Protein AF-A0A0B7N368-F1 (afdb_monomer_lite)

Foldseek 3Di:
DQQDDPVNCVVVVHPDSVPQPQQQDFDPVLLVVLQVVQVVCQVVDDPVPAPDSSHRPRPPPPPDDDPSNVLCCLQPSCLPRRLVRGPHPLNNQLSVLVNLLSVLLQDPAHDPVSLVSNQVSLCSNVVSVVVCVVVVSDPPCVCDVVNVVSNCSSVVCVVPNRCNVPPPD

Sequence (169 aa):
MYHPTEEDLEERDLSNANDWPFPFYISSTYLQEIAELVEISRSTIPTSHFESVFTDPISGKAHGYRGVDNIEALLYLIPTLFVPRLQHERSKKPILALCKAASLMLKWQINANDLSLIERCLKKWFDFLKEEIENKHIIPSIMRPNMHLLYHVTYIIRSMGCLRSFSAR

Structure (mmCIF, N/CA/C/O backbone):
data_AF-A0A0B7N368-F1
#
_entry.id   AF-A0A0B7N368-F1
#
loop_
_atom_site.group_PDB
_atom_site.id
_atom_site.type_symbol
_atom_site.label_atom_id
_atom_site.label_alt_id
_atom_site.label_comp_id
_atom_site.label_asym_id
_atom_site.label_entity_id
_atom_site.label_seq_id
_atom_site.pdbx_PDB_ins_code
_atom_site.Cartn_x
_atom_site.Cartn_y
_atom_site.Cartn_z
_atom_site.occupancy
_atom_site.B_iso_or_equiv
_atom_site.auth_seq_id
_atom_site.auth_comp_id
_atom_site.auth_asym_id
_atom_site.auth_atom_id
_atom_site.pdbx_PDB_model_num
ATOM 1 N N . MET A 1 1 ? -15.884 4.316 2.662 1.00 57.19 1 MET A N 1
ATOM 2 C CA . MET A 1 1 ? -15.570 3.493 3.848 1.00 57.19 1 MET A CA 1
ATOM 3 C C . MET A 1 1 ? -16.575 2.346 3.857 1.00 57.19 1 MET A C 1
ATOM 5 O O . MET A 1 1 ? -17.669 2.570 3.353 1.00 57.19 1 MET A O 1
ATOM 9 N N . TYR A 1 2 ? -16.217 1.128 4.283 1.00 66.31 2 TYR A N 1
ATOM 10 C CA . TYR A 1 2 ? -17.250 0.107 4.522 1.00 66.31 2 TYR A CA 1
ATOM 11 C C . TYR A 1 2 ? -18.107 0.613 5.680 1.00 66.31 2 TYR A C 1
ATOM 13 O O . TYR A 1 2 ? -17.552 1.002 6.706 1.00 66.31 2 TYR A O 1
ATOM 21 N N . HIS A 1 3 ? -19.416 0.694 5.477 1.00 73.75 3 HIS A N 1
ATOM 22 C CA . HIS A 1 3 ? -20.361 1.056 6.523 1.00 73.75 3 HIS A CA 1
ATOM 23 C C . HIS A 1 3 ? -21.112 -0.227 6.867 1.00 73.75 3 HIS A C 1
ATOM 25 O O . HIS A 1 3 ? -21.914 -0.657 6.036 1.00 73.75 3 HIS A O 1
ATOM 31 N N . PRO A 1 4 ? -20.783 -0.883 7.995 1.00 77.12 4 PRO A N 1
ATOM 32 C CA . PRO A 1 4 ? -21.457 -2.115 8.377 1.00 77.12 4 PRO A CA 1
ATOM 33 C C . PRO A 1 4 ? -22.949 -1.870 8.552 1.00 77.12 4 PRO A C 1
ATOM 35 O O . PRO A 1 4 ? -23.358 -0.832 9.077 1.00 77.12 4 PRO A O 1
ATOM 38 N N . THR A 1 5 ? -23.745 -2.811 8.055 1.00 82.69 5 THR A N 1
ATOM 39 C CA . THR A 1 5 ? -25.194 -2.825 8.271 1.00 82.69 5 THR A CA 1
ATOM 40 C C . THR A 1 5 ? -25.510 -3.255 9.707 1.00 82.69 5 THR A C 1
ATOM 42 O O . THR A 1 5 ? -24.645 -3.799 10.390 1.00 82.69 5 THR A O 1
ATOM 45 N N . GLU A 1 6 ? -26.736 -3.024 10.183 1.00 81.69 6 GLU A N 1
ATOM 46 C CA . GLU A 1 6 ? -27.167 -3.528 11.501 1.00 81.69 6 GLU A CA 1
ATOM 47 C C . GLU A 1 6 ? -27.036 -5.058 11.578 1.00 81.69 6 GLU A C 1
ATOM 49 O O . GLU A 1 6 ? -26.507 -5.576 12.555 1.00 81.69 6 GLU A O 1
ATOM 54 N N . GLU A 1 7 ? -27.377 -5.761 10.495 1.00 83.62 7 GLU A N 1
ATOM 55 C CA . GLU A 1 7 ? -27.199 -7.213 10.359 1.00 83.62 7 GLU A CA 1
ATOM 56 C C . GLU A 1 7 ? -25.721 -7.630 10.473 1.00 83.62 7 GLU A C 1
ATOM 58 O O . GLU A 1 7 ? -25.394 -8.576 11.184 1.00 83.62 7 GLU A O 1
ATOM 63 N N . ASP A 1 8 ? -24.797 -6.889 9.850 1.00 83.62 8 ASP A N 1
ATOM 64 C CA . ASP A 1 8 ? -23.357 -7.165 9.964 1.00 83.62 8 ASP A CA 1
ATOM 65 C C . ASP A 1 8 ? -22.811 -6.942 11.388 1.00 83.62 8 ASP A C 1
ATOM 67 O O . ASP A 1 8 ? -21.846 -7.599 11.794 1.00 83.62 8 ASP A O 1
ATOM 71 N N . LEU A 1 9 ? -23.376 -5.979 12.126 1.00 84.00 9 LEU A N 1
ATOM 72 C CA . LEU A 1 9 ? -23.017 -5.709 13.520 1.00 84.00 9 LEU A CA 1
ATOM 73 C C . LEU A 1 9 ? -23.545 -6.816 14.440 1.00 84.00 9 LEU A C 1
ATOM 75 O O . LEU A 1 9 ? -22.791 -7.310 15.280 1.00 84.00 9 LEU A O 1
ATOM 79 N N . GLU A 1 10 ? -24.787 -7.257 14.229 1.00 84.88 10 GLU A N 1
ATOM 80 C CA . GLU A 1 10 ? -25.407 -8.375 14.949 1.00 84.88 10 GLU A CA 1
ATOM 81 C C . GLU A 1 10 ? -24.674 -9.702 14.700 1.00 84.88 10 GLU A C 1
ATOM 83 O O . GLU A 1 10 ? -24.355 -10.409 15.656 1.00 84.88 10 GLU A O 1
ATOM 88 N N . GLU A 1 11 ? -24.313 -10.013 13.447 1.00 86.81 11 GLU A N 1
ATOM 89 C CA . GLU A 1 11 ? -23.527 -11.208 13.082 1.00 86.81 11 GLU A CA 1
ATOM 90 C C . GLU A 1 11 ? -22.193 -11.304 13.844 1.00 86.81 11 GLU A C 1
ATOM 92 O O . GLU A 1 11 ? -21.640 -12.395 14.010 1.00 86.81 11 GLU A O 1
ATOM 97 N N . ARG A 1 12 ? -21.646 -10.164 14.281 1.00 82.38 12 ARG A N 1
ATOM 98 C CA . ARG A 1 12 ? -20.325 -10.053 14.914 1.00 82.38 12 ARG A CA 1
ATOM 99 C C . ARG A 1 12 ? -20.362 -9.667 16.387 1.00 82.38 12 ARG A C 1
ATOM 101 O O . ARG A 1 12 ? -19.290 -9.459 16.954 1.00 82.38 12 ARG A O 1
ATOM 108 N N . ASP A 1 13 ? -21.547 -9.586 16.988 1.00 87.25 13 ASP A N 1
ATOM 109 C CA . ASP A 1 13 ? -21.743 -9.146 18.376 1.00 87.25 13 ASP A CA 1
ATOM 110 C C . ASP A 1 13 ? -21.088 -7.773 18.655 1.00 87.25 13 ASP A C 1
ATOM 112 O O . ASP A 1 13 ? -20.455 -7.534 19.685 1.00 87.25 13 ASP A O 1
ATOM 116 N N . LEU A 1 14 ? -21.187 -6.859 17.680 1.00 86.75 14 LEU A N 1
ATOM 117 C CA . LEU A 1 14 ? -20.666 -5.497 17.775 1.00 86.75 14 LEU A CA 1
ATOM 118 C C . LEU A 1 14 ? -21.800 -4.520 18.078 1.00 86.75 14 LEU A C 1
ATOM 120 O O . LEU A 1 14 ? -22.810 -4.477 17.387 1.00 86.75 14 LEU A O 1
ATOM 124 N N . SER A 1 15 ? -21.597 -3.667 19.081 1.00 83.12 15 SER A N 1
ATOM 125 C CA . SER A 1 15 ? -22.571 -2.629 19.451 1.00 83.12 15 SER A CA 1
ATOM 126 C C . SER A 1 15 ? -22.355 -1.299 18.719 1.00 83.12 15 SER A C 1
ATOM 128 O O . SER A 1 15 ? -23.243 -0.447 18.710 1.00 83.12 15 SER A O 1
ATOM 130 N N . ASN A 1 16 ? -21.182 -1.096 18.105 1.00 82.06 16 ASN A N 1
ATOM 131 C CA . ASN A 1 16 ? -20.816 0.153 17.446 1.00 82.06 16 ASN A CA 1
ATOM 132 C C . ASN A 1 16 ? -20.048 -0.101 16.140 1.00 82.06 16 ASN A C 1
ATOM 134 O O . ASN A 1 16 ? -19.083 -0.860 16.103 1.00 82.06 16 ASN A O 1
ATOM 138 N N . ALA A 1 17 ? -20.418 0.610 15.073 1.00 79.50 17 ALA A N 1
ATOM 139 C CA . ALA A 1 17 ? -19.707 0.581 13.795 1.00 79.50 17 ALA A CA 1
ATOM 140 C C . ALA A 1 17 ? -18.237 1.038 13.892 1.00 79.50 17 ALA A C 1
ATOM 142 O O . ALA A 1 17 ? -17.428 0.681 13.039 1.00 79.50 17 ALA A O 1
ATOM 143 N N . ASN A 1 18 ? -17.871 1.800 14.926 1.00 79.75 18 ASN A N 1
ATOM 144 C CA . ASN A 1 18 ? -16.482 2.174 15.201 1.00 79.75 18 ASN A CA 1
ATOM 145 C C . ASN A 1 18 ? -15.606 0.977 15.594 1.00 79.75 18 ASN A C 1
ATOM 147 O O . ASN A 1 18 ? -14.395 1.032 15.393 1.00 79.75 18 ASN A O 1
ATOM 151 N N . ASP A 1 19 ? -16.209 -0.098 16.107 1.00 82.88 19 ASP A N 1
ATOM 152 C CA . ASP A 1 19 ? -15.508 -1.335 16.461 1.00 82.88 19 ASP A CA 1
ATOM 153 C C . ASP A 1 19 ? -15.351 -2.270 15.253 1.00 82.88 19 ASP A C 1
ATOM 155 O O . ASP A 1 19 ? -14.798 -3.369 15.362 1.00 82.88 19 ASP A O 1
ATOM 159 N N . TRP A 1 20 ? -15.820 -1.841 14.075 1.00 87.94 20 TRP A N 1
ATOM 160 C CA . TRP A 1 20 ? -15.650 -2.600 12.850 1.00 87.94 20 TRP A CA 1
ATOM 161 C C . TRP A 1 20 ? -14.158 -2.839 12.578 1.00 87.94 20 TRP A C 1
ATOM 163 O O . TRP A 1 20 ? -13.376 -1.883 12.582 1.00 87.94 20 TRP A O 1
ATOM 173 N N . PRO A 1 21 ? -13.732 -4.081 12.281 1.00 88.12 21 PRO A N 1
ATOM 174 C CA . PRO A 1 21 ? -12.319 -4.446 12.154 1.00 88.12 21 PRO A CA 1
ATOM 175 C C . PRO A 1 21 ? -11.723 -4.019 10.803 1.00 88.12 21 PRO A C 1
ATOM 177 O O . PRO A 1 21 ? -11.171 -4.827 10.048 1.00 88.12 21 PRO A O 1
ATOM 180 N N . PHE A 1 22 ? -11.843 -2.729 10.485 1.00 90.75 22 PHE A N 1
ATOM 181 C CA . PHE A 1 22 ? -11.334 -2.132 9.265 1.00 90.75 22 PHE A CA 1
ATOM 182 C C . PHE A 1 22 ? -9.800 -2.248 9.224 1.00 90.75 22 PHE A C 1
ATOM 184 O O . PHE A 1 22 ? -9.107 -1.635 10.040 1.00 90.75 22 PHE A O 1
ATOM 191 N N . PRO A 1 23 ? -9.222 -2.981 8.255 1.00 92.19 23 PRO A N 1
ATOM 192 C CA . PRO A 1 23 ? -7.809 -3.356 8.283 1.00 92.19 23 PRO A CA 1
ATOM 193 C C . PRO A 1 23 ? -6.842 -2.170 8.246 1.00 92.19 23 PRO A C 1
ATOM 195 O O . PRO A 1 23 ? -5.700 -2.303 8.688 1.00 92.19 23 PRO A O 1
ATOM 198 N N . PHE A 1 24 ? -7.273 -1.026 7.714 1.00 92.69 24 PHE A N 1
ATOM 199 C CA . PHE A 1 24 ? -6.442 0.168 7.558 1.00 92.69 24 PHE A CA 1
ATOM 200 C C . PHE A 1 24 ? -6.704 1.227 8.631 1.00 92.69 24 PHE A C 1
ATOM 202 O O . PHE A 1 24 ? -6.347 2.388 8.441 1.00 92.69 24 PHE A O 1
ATOM 209 N N . TYR A 1 25 ? -7.354 0.853 9.736 1.00 92.00 25 TYR A N 1
ATOM 210 C CA . TYR A 1 25 ? -7.655 1.786 10.809 1.00 92.00 25 TYR A CA 1
ATOM 211 C C . TYR A 1 25 ? -6.379 2.328 11.475 1.00 92.00 25 TYR A C 1
ATOM 213 O O . TYR A 1 25 ? -5.458 1.584 11.833 1.00 92.00 25 TYR A O 1
ATOM 221 N N . ILE A 1 26 ? -6.367 3.651 11.643 1.00 91.94 26 ILE A N 1
ATOM 222 C CA . ILE A 1 26 ? -5.387 4.439 12.388 1.00 91.94 26 ILE A CA 1
ATOM 223 C C . ILE A 1 26 ? -6.201 5.413 13.241 1.00 91.94 26 ILE A C 1
ATOM 225 O O . ILE A 1 26 ? -7.129 6.046 12.733 1.00 91.94 26 ILE A O 1
ATOM 229 N N . SER A 1 27 ? -5.869 5.532 14.527 1.00 92.00 27 SER A N 1
ATOM 230 C CA . SER A 1 27 ? -6.578 6.445 15.428 1.00 92.00 27 SER A CA 1
ATOM 231 C C . SER A 1 27 ? -6.398 7.907 15.006 1.00 92.00 27 SER A C 1
ATOM 233 O O . SER A 1 27 ? -5.382 8.287 14.420 1.00 92.00 27 SER A O 1
ATOM 235 N N . SER A 1 28 ? -7.365 8.758 15.349 1.00 89.94 28 SER A N 1
ATOM 236 C CA . SER A 1 28 ? -7.305 10.196 15.052 1.00 89.94 28 SER A CA 1
ATOM 237 C C . SER A 1 28 ? -6.054 10.869 15.624 1.00 89.94 28 SER A C 1
ATOM 239 O O . SER A 1 28 ? -5.445 11.689 14.943 1.00 89.94 28 SER A O 1
ATOM 241 N N . THR A 1 29 ? -5.625 10.478 16.827 1.00 93.38 29 THR A N 1
ATOM 242 C CA . THR A 1 29 ? -4.384 10.958 17.454 1.00 93.38 29 THR A CA 1
ATOM 243 C C . THR A 1 29 ? -3.163 10.649 16.592 1.00 93.38 29 THR A C 1
ATOM 245 O O . THR A 1 29 ? -2.344 11.526 16.337 1.00 93.38 29 THR A O 1
ATOM 248 N N . TYR A 1 30 ? -3.060 9.420 16.083 1.00 94.38 30 TYR A N 1
ATOM 249 C CA . TYR A 1 30 ? -1.956 9.031 15.210 1.00 94.38 30 TYR A CA 1
ATOM 250 C C . TYR A 1 30 ? -2.024 9.703 13.838 1.00 94.38 30 TYR A C 1
ATOM 252 O O . TYR A 1 30 ? -0.984 10.018 13.267 1.00 94.38 30 TYR A O 1
ATOM 260 N N . LEU A 1 31 ? -3.219 9.970 13.310 1.00 91.44 31 LEU A N 1
ATOM 261 C CA . LEU A 1 31 ? -3.371 10.737 12.072 1.00 91.44 31 LEU A CA 1
ATOM 262 C C . LEU A 1 31 ? -2.915 12.197 12.237 1.00 91.44 31 LEU A C 1
ATOM 264 O O . LEU A 1 31 ? -2.258 12.725 11.343 1.00 91.44 31 LEU A O 1
ATOM 268 N N . GLN A 1 32 ? -3.209 12.831 13.376 1.00 91.06 32 GLN A N 1
ATOM 269 C CA . GLN A 1 32 ? -2.717 14.178 13.697 1.00 91.06 32 GLN A CA 1
ATOM 270 C C . GLN A 1 32 ? -1.191 14.204 13.814 1.00 91.06 32 GLN A C 1
ATOM 272 O O . GLN A 1 32 ? -0.543 15.055 13.213 1.00 91.06 32 GLN A O 1
ATOM 277 N N . GLU A 1 33 ? -0.609 13.217 14.494 1.00 93.06 33 GLU A N 1
ATOM 278 C CA . GLU A 1 33 ? 0.845 13.089 14.599 1.00 93.06 33 GLU A CA 1
ATOM 279 C C . GLU A 1 33 ? 1.505 12.927 13.216 1.00 93.06 33 GLU A C 1
ATOM 281 O O . GLU A 1 33 ? 2.520 13.559 12.928 1.00 93.06 33 GLU A O 1
ATOM 286 N N . ILE A 1 34 ? 0.923 12.117 12.321 1.00 91.62 34 ILE A N 1
ATOM 287 C CA . ILE A 1 34 ? 1.415 11.980 10.940 1.00 91.62 34 ILE A CA 1
ATOM 288 C C . ILE A 1 34 ? 1.402 13.336 10.225 1.00 91.62 34 ILE A C 1
ATOM 290 O O . ILE A 1 34 ? 2.394 13.686 9.587 1.00 91.62 34 ILE A O 1
ATOM 294 N N . ALA A 1 35 ? 0.303 14.088 10.324 1.00 89.38 35 ALA A N 1
ATOM 295 C CA . ALA A 1 35 ? 0.177 15.405 9.703 1.00 89.38 35 ALA A CA 1
ATOM 296 C C . ALA A 1 35 ? 1.266 16.376 10.188 1.00 89.38 35 ALA A C 1
ATOM 298 O O . ALA A 1 35 ? 1.926 17.028 9.377 1.00 89.38 35 ALA A O 1
ATOM 299 N N . GLU A 1 36 ? 1.505 16.420 11.499 1.00 90.31 36 GLU A N 1
ATOM 300 C CA . GLU A 1 36 ? 2.547 17.252 12.106 1.00 90.31 36 GLU A CA 1
ATOM 301 C C . GLU A 1 36 ? 3.950 16.850 11.640 1.00 90.31 36 GLU A C 1
ATOM 303 O O . GLU A 1 36 ? 4.740 17.706 11.238 1.00 90.31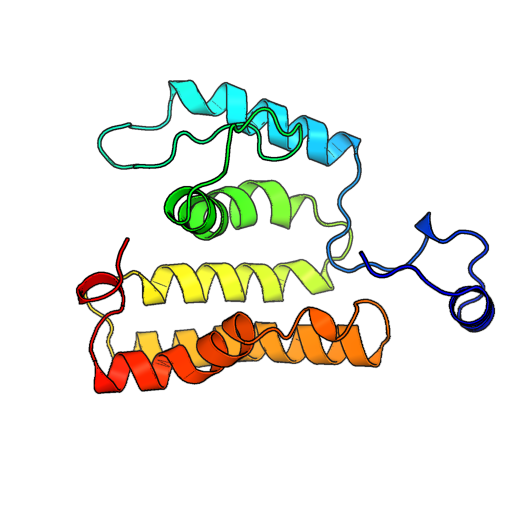 36 GLU A O 1
ATOM 308 N N . LEU A 1 37 ? 4.255 15.548 11.629 1.00 91.44 37 LEU A N 1
ATOM 309 C CA . LEU A 1 37 ? 5.554 15.039 11.185 1.00 91.44 37 LEU A CA 1
ATOM 310 C C . LEU A 1 37 ? 5.839 15.384 9.720 1.00 91.44 37 LEU A C 1
ATOM 312 O O . LEU A 1 37 ? 6.966 15.759 9.389 1.00 91.44 37 LEU A O 1
ATOM 316 N N . VAL A 1 38 ? 4.830 15.292 8.848 1.00 89.31 38 VAL A N 1
ATOM 317 C CA . VAL A 1 38 ? 4.964 15.677 7.437 1.00 89.31 38 VAL A CA 1
ATOM 318 C C . VAL A 1 38 ? 5.284 17.169 7.317 1.00 89.31 38 VAL A C 1
ATOM 320 O O . VAL A 1 38 ? 6.285 17.522 6.691 1.00 89.31 38 VAL A O 1
ATOM 323 N N . GLU A 1 39 ? 4.519 18.038 7.982 1.00 88.25 39 GLU A N 1
ATOM 324 C CA . GLU A 1 39 ? 4.732 19.491 7.927 1.00 88.25 39 GLU A CA 1
ATOM 325 C C . GLU A 1 39 ? 6.099 19.916 8.487 1.00 88.25 39 GLU A C 1
ATOM 327 O O . GLU A 1 39 ? 6.774 20.756 7.886 1.00 88.25 39 GLU A O 1
ATOM 332 N N . ILE A 1 40 ? 6.552 19.306 9.589 1.00 89.38 40 ILE A N 1
ATOM 333 C CA . ILE A 1 40 ? 7.885 19.557 10.162 1.00 89.38 40 ILE A CA 1
ATOM 334 C C . ILE A 1 40 ? 8.980 19.127 9.179 1.00 89.38 40 ILE A C 1
ATOM 336 O O . ILE A 1 40 ? 9.944 19.866 8.951 1.00 89.38 40 ILE A O 1
ATOM 340 N N . SER A 1 41 ? 8.826 17.950 8.561 1.00 87.56 41 SER A N 1
ATOM 341 C CA . SER A 1 41 ? 9.830 17.400 7.645 1.00 87.56 41 SER A CA 1
ATOM 342 C C . SER A 1 41 ? 9.994 18.226 6.367 1.00 87.56 41 SER A C 1
ATOM 344 O O . SER A 1 41 ? 11.091 18.255 5.807 1.00 87.56 41 SER A O 1
ATOM 346 N N . ARG A 1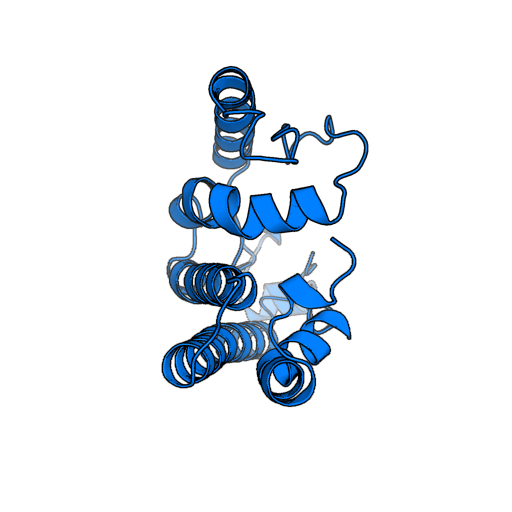 42 ? 8.955 18.957 5.937 1.00 83.44 42 ARG A N 1
ATOM 347 C CA . ARG A 1 42 ? 8.912 19.682 4.655 1.00 83.44 42 ARG A CA 1
ATOM 348 C C . ARG A 1 42 ? 10.116 20.594 4.416 1.00 83.44 42 ARG A C 1
ATOM 350 O O . ARG A 1 42 ? 10.618 20.657 3.301 1.00 83.44 42 ARG A O 1
ATOM 357 N N . SER A 1 43 ? 10.609 21.273 5.453 1.00 84.69 43 SER A N 1
ATOM 358 C CA . SER A 1 43 ? 11.766 22.181 5.338 1.00 84.69 43 SER A CA 1
ATOM 359 C C . SER A 1 43 ? 13.104 21.467 5.099 1.00 84.69 43 SER A C 1
ATOM 361 O O . SER A 1 43 ? 14.074 22.096 4.682 1.00 84.69 43 SER A O 1
ATOM 363 N N . THR A 1 44 ? 13.156 20.159 5.348 1.00 86.69 44 THR A N 1
ATOM 364 C CA . THR A 1 44 ? 14.368 19.331 5.253 1.00 86.69 44 THR A CA 1
ATOM 365 C C . THR A 1 44 ? 14.390 18.422 4.025 1.00 86.69 44 THR A C 1
ATOM 367 O O . THR A 1 44 ? 15.418 17.809 3.739 1.00 86.69 44 THR A O 1
ATOM 370 N N . ILE A 1 45 ? 13.281 18.335 3.282 1.00 84.62 45 ILE A N 1
ATOM 371 C CA . ILE A 1 45 ? 13.179 17.509 2.077 1.00 84.62 45 ILE A CA 1
ATOM 372 C C . ILE A 1 45 ? 13.931 18.196 0.922 1.00 84.62 45 ILE A C 1
ATOM 374 O O . ILE A 1 45 ? 13.610 19.335 0.575 1.00 84.62 45 ILE A O 1
ATOM 378 N N . PRO A 1 46 ? 14.919 17.530 0.291 1.00 83.25 46 PRO A N 1
ATOM 379 C CA . PRO A 1 46 ? 15.662 18.117 -0.820 1.00 83.25 46 PRO A CA 1
ATOM 380 C C . PRO A 1 46 ? 14.780 18.320 -2.059 1.00 83.25 46 PRO A C 1
ATOM 382 O O . PRO A 1 46 ? 14.399 17.362 -2.732 1.00 83.25 46 PRO A O 1
ATOM 385 N N . THR A 1 47 ? 14.526 19.575 -2.426 1.00 79.62 47 THR A N 1
ATOM 386 C CA . THR A 1 47 ? 13.719 19.940 -3.606 1.00 79.62 47 THR A CA 1
ATOM 387 C C . THR A 1 47 ? 14.374 19.577 -4.942 1.00 79.62 47 THR A C 1
ATOM 389 O O . THR A 1 47 ? 13.723 19.605 -5.978 1.00 79.62 47 THR A O 1
ATOM 392 N N . SER A 1 48 ? 15.660 19.211 -4.942 1.00 81.00 48 SER A N 1
ATOM 393 C CA . SER A 1 48 ? 16.378 18.740 -6.132 1.00 81.00 48 SER A CA 1
ATOM 394 C C . SER A 1 48 ? 16.061 17.292 -6.516 1.00 81.00 48 SER A C 1
ATOM 396 O O . SER A 1 48 ? 16.337 16.891 -7.645 1.00 81.00 48 SER A O 1
ATOM 398 N N . HIS A 1 49 ? 15.536 16.491 -5.584 1.00 76.62 49 HIS A N 1
ATOM 399 C CA . HIS A 1 49 ? 15.304 15.055 -5.776 1.00 76.62 49 HIS A CA 1
ATOM 400 C C . HIS A 1 49 ? 13.832 14.655 -5.749 1.00 76.62 49 HIS A C 1
ATOM 402 O O . HIS A 1 49 ? 13.497 13.575 -6.239 1.00 76.62 49 HIS A O 1
ATOM 408 N N . PHE A 1 50 ? 12.979 15.503 -5.185 1.00 80.88 50 PHE A N 1
ATOM 409 C CA . PHE A 1 50 ? 11.560 15.244 -5.032 1.00 80.88 50 PHE A CA 1
ATOM 410 C C . PHE A 1 50 ? 10.734 16.296 -5.754 1.00 80.88 50 PHE A C 1
ATOM 412 O O . PHE A 1 50 ? 11.020 17.488 -5.668 1.00 80.88 50 PHE A O 1
ATOM 419 N N . GLU A 1 51 ? 9.696 15.833 -6.442 1.00 75.88 51 GLU A N 1
ATOM 420 C CA . GLU A 1 51 ? 8.761 16.698 -7.161 1.00 75.88 51 GLU A CA 1
ATOM 421 C C . GLU A 1 51 ? 7.499 16.984 -6.333 1.00 75.88 51 GLU A C 1
ATOM 423 O O . GLU A 1 51 ? 6.770 17.927 -6.646 1.00 75.88 51 GLU A O 1
ATOM 428 N N . SER A 1 52 ? 7.234 16.197 -5.278 1.00 76.81 52 SER A N 1
ATOM 429 C CA . SER A 1 52 ? 6.110 16.432 -4.370 1.00 76.81 52 SER A CA 1
ATOM 430 C C . SER A 1 52 ? 6.381 17.558 -3.378 1.00 76.81 52 SER A C 1
ATOM 432 O O . SER A 1 52 ? 7.500 17.784 -2.917 1.00 76.81 52 SER A O 1
ATOM 434 N N . VAL A 1 53 ? 5.298 18.228 -2.988 1.00 77.50 53 VAL A N 1
ATOM 435 C CA . VAL A 1 53 ? 5.304 19.289 -1.972 1.00 77.50 53 VAL A CA 1
ATOM 436 C C . VAL A 1 53 ? 5.328 18.715 -0.545 1.00 77.50 53 VAL A C 1
ATOM 438 O O . VAL A 1 53 ? 5.613 19.457 0.393 1.00 77.50 53 VAL A O 1
ATOM 441 N N . PHE A 1 54 ? 5.048 17.412 -0.369 1.00 78.62 54 PHE A N 1
ATOM 442 C CA . PHE A 1 54 ? 4.972 16.735 0.938 1.00 78.62 54 PHE A CA 1
ATOM 443 C C . PHE A 1 54 ? 4.204 17.553 1.989 1.00 78.62 54 PHE A C 1
ATOM 445 O O . PHE A 1 54 ? 4.734 17.938 3.030 1.00 78.62 54 PHE A O 1
ATOM 452 N N . THR A 1 55 ? 2.947 17.859 1.681 1.00 79.25 55 THR A N 1
ATOM 453 C CA . THR A 1 55 ? 2.021 18.556 2.582 1.00 79.25 55 THR A CA 1
ATOM 454 C C . THR A 1 55 ? 1.184 17.575 3.390 1.00 79.25 55 THR A C 1
ATOM 456 O O . THR A 1 55 ? 1.117 16.390 3.055 1.00 79.25 55 THR A O 1
ATOM 459 N N . ASP A 1 56 ? 0.534 18.078 4.440 1.00 78.25 56 ASP A N 1
ATOM 460 C CA . ASP A 1 56 ? -0.421 17.341 5.272 1.00 78.25 56 ASP A CA 1
ATOM 461 C C . ASP A 1 56 ? -1.493 16.581 4.444 1.00 78.25 56 ASP A C 1
ATOM 463 O O . ASP A 1 56 ? -2.377 17.216 3.847 1.00 78.25 56 ASP A O 1
ATOM 467 N N . PRO A 1 57 ? -1.460 15.228 4.449 1.00 75.88 57 PRO A N 1
ATOM 468 C CA . PRO A 1 57 ? -2.396 14.388 3.700 1.00 75.88 57 PRO A CA 1
ATOM 469 C C . PRO A 1 57 ? -3.723 14.136 4.414 1.00 75.88 57 PRO A C 1
ATOM 471 O O . PRO A 1 57 ? -4.607 13.501 3.841 1.00 75.88 57 PRO A O 1
ATOM 474 N N . ILE A 1 58 ? -3.867 14.591 5.657 1.00 81.00 58 ILE A N 1
ATOM 475 C CA . ILE A 1 58 ? -4.990 14.269 6.536 1.00 81.00 58 ILE A CA 1
ATOM 476 C C . ILE A 1 58 ? -5.974 15.433 6.613 1.00 81.00 58 ILE A C 1
ATOM 478 O O . ILE A 1 58 ? -7.174 15.228 6.443 1.00 81.00 58 ILE A O 1
ATOM 482 N N . SER A 1 59 ? -5.496 16.658 6.856 1.00 72.06 59 SER A N 1
ATOM 483 C CA . SER A 1 59 ? -6.388 17.798 7.135 1.00 72.06 59 SER A CA 1
ATOM 484 C C . SER A 1 59 ? -6.969 18.482 5.893 1.00 72.06 59 SER A C 1
ATOM 486 O O . SER A 1 59 ? -7.686 19.475 6.013 1.00 72.06 59 SER A O 1
ATOM 488 N N . GLY A 1 60 ? -6.666 17.986 4.689 1.00 62.72 60 GLY A N 1
ATOM 489 C CA . GLY A 1 60 ? -7.176 18.559 3.440 1.00 62.72 60 GLY A CA 1
ATOM 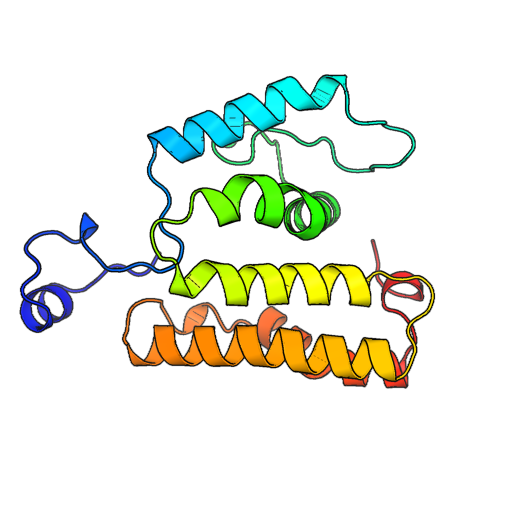490 C C . GLY A 1 60 ? -6.583 19.928 3.085 1.00 62.72 60 GLY A C 1
ATOM 491 O O . GLY A 1 60 ? -7.049 20.570 2.148 1.00 62.72 60 GLY A O 1
ATOM 492 N N . LYS A 1 61 ? -5.534 20.380 3.790 1.00 60.72 61 LYS A N 1
ATOM 493 C CA . LYS A 1 61 ? -4.777 21.595 3.438 1.00 60.72 61 LYS A CA 1
ATOM 494 C C . LYS A 1 61 ? -4.030 21.461 2.109 1.00 60.72 61 LYS A C 1
ATOM 496 O O . LYS A 1 61 ? -3.725 22.469 1.473 1.00 60.72 61 LYS A O 1
ATOM 501 N N . ALA A 1 62 ? -3.768 20.238 1.655 1.00 57.72 62 ALA A N 1
ATOM 502 C CA . ALA A 1 62 ? -3.230 19.978 0.330 1.00 57.72 62 ALA A CA 1
ATOM 503 C C . ALA A 1 62 ? -4.267 20.338 -0.750 1.00 57.72 62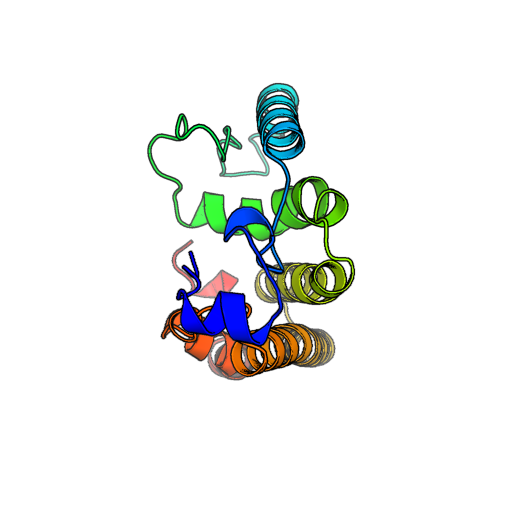 ALA A C 1
ATOM 505 O O . ALA A 1 62 ? -5.281 19.660 -0.911 1.00 57.72 62 ALA A O 1
ATOM 506 N N . HIS A 1 63 ? -4.020 21.415 -1.496 1.00 54.72 63 HIS A N 1
ATOM 507 C CA . HIS A 1 63 ? -4.876 21.887 -2.589 1.00 54.72 63 HIS A CA 1
ATOM 508 C C . HIS A 1 63 ? -4.766 20.971 -3.826 1.00 54.72 63 HIS A C 1
ATOM 510 O O . HIS A 1 63 ? -4.258 21.371 -4.870 1.00 54.72 63 HIS A O 1
ATOM 516 N N . GLY A 1 64 ? -5.252 19.734 -3.695 1.00 55.56 64 GLY A N 1
ATOM 517 C CA . GLY A 1 64 ? -5.230 18.702 -4.729 1.00 55.56 64 GLY A CA 1
ATOM 518 C C . GLY A 1 64 ? -3.900 17.948 -4.787 1.00 55.56 64 GLY A C 1
ATOM 519 O O . GLY A 1 64 ? -2.900 18.469 -5.268 1.00 55.56 64 GLY A O 1
ATOM 520 N N . TYR A 1 65 ? -3.902 16.688 -4.346 1.00 60.16 65 TYR A N 1
ATOM 521 C CA . TYR A 1 65 ? -2.789 15.764 -4.578 1.00 60.16 65 TYR A CA 1
ATOM 522 C C . TYR A 1 65 ? -2.702 15.427 -6.069 1.00 60.16 65 TYR A C 1
ATOM 524 O O . TYR A 1 65 ? -3.635 14.856 -6.644 1.00 60.16 65 TYR A O 1
ATOM 532 N N . ARG A 1 66 ? -1.578 15.756 -6.708 1.00 62.94 66 ARG A N 1
ATOM 533 C CA . ARG A 1 66 ? -1.273 15.329 -8.078 1.00 62.94 66 ARG A CA 1
ATOM 534 C C . ARG A 1 66 ? -0.919 13.839 -8.078 1.00 62.94 66 ARG A C 1
ATOM 536 O O . ARG A 1 66 ? -0.598 13.245 -7.050 1.00 62.94 66 ARG A O 1
ATOM 543 N N . GLY A 1 67 ? -0.943 13.206 -9.252 1.00 59.84 67 GLY A N 1
ATOM 544 C CA . GLY A 1 67 ? -0.529 11.802 -9.402 1.00 59.84 67 GLY A CA 1
ATOM 545 C C . GLY A 1 67 ? 0.874 11.520 -8.838 1.00 59.84 67 GLY A C 1
ATOM 546 O O . GLY A 1 67 ? 1.080 10.488 -8.202 1.00 59.84 67 GLY A O 1
ATOM 547 N N . VAL A 1 68 ? 1.802 12.471 -8.994 1.00 57.97 68 VAL A N 1
ATOM 548 C CA . VAL A 1 68 ? 3.166 12.418 -8.437 1.00 57.97 68 VAL A CA 1
ATOM 549 C C . VAL A 1 68 ? 3.161 12.388 -6.908 1.00 57.97 68 VAL A C 1
ATOM 551 O O . VAL A 1 68 ? 3.854 11.557 -6.322 1.00 57.97 68 VAL A O 1
ATOM 554 N N . ASP A 1 69 ? 2.323 13.204 -6.265 1.00 73.00 69 ASP A N 1
ATOM 555 C CA . ASP A 1 69 ? 2.215 13.239 -4.805 1.00 73.00 69 ASP A CA 1
ATOM 556 C C . ASP A 1 69 ? 1.694 11.900 -4.251 1.00 73.00 69 ASP A C 1
ATOM 558 O O . ASP A 1 69 ? 2.160 11.425 -3.219 1.00 73.00 69 ASP A O 1
ATOM 562 N N . ASN A 1 70 ? 0.791 11.227 -4.976 1.00 78.25 70 ASN A N 1
ATOM 563 C CA . ASN A 1 70 ? 0.308 9.893 -4.601 1.00 78.25 70 ASN A CA 1
ATOM 564 C C . ASN A 1 70 ? 1.397 8.812 -4.718 1.00 78.25 70 ASN A C 1
ATOM 566 O O . ASN A 1 70 ? 1.460 7.902 -3.889 1.00 78.25 70 ASN A O 1
ATOM 570 N N . ILE A 1 71 ? 2.264 8.897 -5.734 1.00 84.44 71 ILE A N 1
ATOM 571 C CA . ILE A 1 71 ? 3.386 7.963 -5.898 1.00 84.44 71 ILE A CA 1
ATOM 572 C C . ILE A 1 71 ? 4.406 8.164 -4.778 1.00 84.44 71 ILE A C 1
ATOM 574 O O . ILE A 1 71 ? 4.830 7.193 -4.155 1.00 84.44 71 ILE A O 1
ATOM 578 N N . GLU A 1 72 ? 4.797 9.403 -4.493 1.00 86.44 72 GLU A N 1
ATOM 579 C CA . GLU A 1 72 ? 5.777 9.687 -3.443 1.00 86.44 72 GLU A CA 1
ATOM 580 C C . GLU A 1 72 ? 5.216 9.382 -2.047 1.00 86.44 72 GLU A C 1
ATOM 582 O O . GLU A 1 72 ? 5.925 8.811 -1.213 1.00 86.44 72 GLU A O 1
ATOM 587 N N . ALA A 1 73 ? 3.917 9.600 -1.820 1.00 86.81 73 ALA A N 1
ATOM 588 C CA . ALA A 1 73 ? 3.241 9.121 -0.620 1.00 86.81 73 ALA A CA 1
ATOM 589 C C . ALA A 1 73 ? 3.325 7.591 -0.484 1.00 86.81 73 ALA A C 1
ATOM 591 O O . ALA A 1 73 ? 3.684 7.090 0.582 1.00 86.81 73 ALA A O 1
ATOM 592 N N . LEU A 1 74 ? 3.066 6.837 -1.559 1.00 89.94 74 LEU A N 1
ATOM 593 C CA . LEU A 1 74 ? 3.166 5.374 -1.558 1.00 89.94 74 LEU A CA 1
ATOM 594 C C . LEU A 1 74 ? 4.592 4.866 -1.311 1.00 89.94 74 LEU A C 1
ATOM 596 O O . LEU A 1 74 ? 4.767 3.824 -0.679 1.00 89.94 74 LEU A O 1
ATOM 600 N N . LEU A 1 75 ? 5.604 5.582 -1.801 1.00 91.25 75 LEU A N 1
ATOM 601 C CA . LEU A 1 75 ? 7.006 5.184 -1.674 1.00 91.25 75 LEU A CA 1
ATOM 602 C C . LEU A 1 75 ? 7.628 5.547 -0.325 1.00 91.25 75 LEU A C 1
ATOM 604 O O . LEU A 1 75 ? 8.445 4.775 0.175 1.00 91.25 75 LEU A O 1
ATOM 608 N N . TYR A 1 76 ? 7.269 6.698 0.246 1.00 90.94 76 TYR A N 1
ATOM 609 C CA . TYR A 1 76 ? 7.987 7.275 1.387 1.00 90.94 76 TYR A CA 1
ATOM 610 C C . TYR A 1 76 ? 7.093 7.483 2.608 1.00 90.94 76 TYR A C 1
ATOM 612 O O . TYR A 1 76 ? 7.456 7.049 3.702 1.00 90.94 76 TYR A O 1
ATOM 620 N N . LEU A 1 77 ? 5.912 8.089 2.444 1.00 91.06 77 LEU A N 1
ATOM 621 C CA . LEU A 1 77 ? 5.039 8.418 3.577 1.00 91.06 77 LEU A CA 1
ATOM 622 C C . LEU A 1 77 ? 4.353 7.179 4.152 1.00 91.06 77 LEU A C 1
ATOM 624 O O . LEU A 1 77 ? 4.445 6.922 5.349 1.00 91.06 77 LEU A O 1
ATOM 628 N N . ILE A 1 78 ? 3.694 6.382 3.310 1.00 93.50 78 ILE A N 1
ATOM 629 C CA . ILE A 1 78 ? 2.944 5.194 3.728 1.00 93.50 78 ILE A CA 1
ATOM 630 C C . ILE A 1 78 ? 3.817 4.199 4.513 1.00 93.50 78 ILE A C 1
ATOM 632 O O . ILE A 1 78 ? 3.447 3.874 5.645 1.00 93.50 78 ILE A O 1
ATOM 636 N N . PRO A 1 79 ? 4.970 3.723 4.000 1.00 96.19 79 PRO A N 1
ATOM 637 C CA . PRO A 1 79 ? 5.767 2.733 4.723 1.00 96.19 79 PRO A CA 1
ATOM 638 C C . PRO A 1 79 ? 6.398 3.280 6.012 1.00 96.19 79 PRO A C 1
ATOM 640 O O . PRO A 1 79 ? 6.618 2.505 6.940 1.00 96.19 79 PRO A O 1
ATOM 643 N N . THR A 1 80 ? 6.667 4.587 6.089 1.00 94.25 80 THR A N 1
ATOM 644 C CA . THR A 1 80 ? 7.403 5.200 7.210 1.00 94.25 80 THR A CA 1
ATOM 645 C C . THR A 1 80 ? 6.482 5.735 8.303 1.00 94.25 80 THR A C 1
ATOM 647 O O . THR A 1 80 ? 6.787 5.612 9.485 1.00 94.25 80 THR A O 1
ATOM 650 N N . LEU A 1 81 ? 5.353 6.335 7.926 1.00 93.88 81 LEU A N 1
ATOM 651 C CA . LEU A 1 81 ? 4.468 7.045 8.850 1.00 93.88 81 LEU A CA 1
ATOM 652 C C . LEU A 1 81 ? 3.175 6.279 9.127 1.00 93.88 81 LEU A C 1
ATOM 654 O O . LEU A 1 81 ? 2.771 6.187 10.286 1.00 93.88 81 LEU A O 1
ATOM 658 N N . PHE A 1 82 ? 2.557 5.700 8.095 1.00 94.62 82 PHE A N 1
ATOM 659 C CA . PHE A 1 82 ? 1.252 5.044 8.222 1.00 94.62 82 PHE A CA 1
ATOM 660 C C . PHE A 1 82 ? 1.383 3.602 8.707 1.00 94.62 82 PHE A C 1
ATOM 662 O O . PHE A 1 82 ? 0.738 3.225 9.680 1.00 94.62 82 PHE A O 1
ATOM 669 N N . VAL A 1 83 ? 2.239 2.794 8.070 1.00 96.75 83 VAL A N 1
ATOM 670 C CA . VAL A 1 83 ? 2.369 1.362 8.394 1.00 96.75 83 VAL A CA 1
ATOM 671 C C . VAL A 1 83 ? 2.678 1.103 9.876 1.00 96.75 83 VAL A C 1
ATOM 673 O O . VAL A 1 83 ? 2.022 0.234 10.455 1.00 96.75 83 VAL A O 1
ATOM 676 N N . PRO A 1 84 ? 3.606 1.829 10.534 1.00 96.75 84 PRO A N 1
ATOM 677 C CA . PRO A 1 84 ? 3.871 1.617 11.957 1.00 96.75 84 PRO A CA 1
ATOM 678 C C . PRO A 1 84 ? 2.662 1.899 12.858 1.00 96.75 84 PRO A C 1
ATOM 680 O O . PRO A 1 84 ? 2.520 1.243 13.887 1.00 96.75 84 PRO A O 1
ATOM 683 N N . ARG A 1 85 ? 1.784 2.825 12.445 1.00 95.75 85 ARG A N 1
ATOM 684 C CA . ARG A 1 85 ? 0.616 3.310 13.201 1.00 95.75 85 ARG A CA 1
ATOM 685 C C . ARG A 1 85 ? -0.682 2.552 12.898 1.00 95.75 85 ARG A C 1
ATOM 687 O O . ARG A 1 85 ? -1.722 2.874 13.464 1.00 95.75 85 ARG A O 1
ATOM 694 N N . LEU A 1 86 ? -0.636 1.537 12.032 1.00 95.12 86 LEU A N 1
ATOM 695 C CA . LEU A 1 86 ? -1.774 0.644 11.804 1.00 95.12 86 LEU A CA 1
ATOM 696 C C . LEU A 1 86 ? -2.068 -0.185 13.052 1.00 95.12 86 LEU A C 1
ATOM 698 O O . LEU A 1 86 ? -1.172 -0.851 13.578 1.00 95.12 86 LEU A O 1
ATOM 702 N N . GLN A 1 87 ? -3.340 -0.209 13.453 1.00 93.81 87 GLN A N 1
ATOM 703 C CA . GLN A 1 87 ? -3.804 -1.021 14.580 1.00 93.81 87 GLN A CA 1
ATOM 704 C C . GLN A 1 87 ? -3.655 -2.523 14.306 1.00 93.81 87 GLN A C 1
ATOM 706 O O . GLN A 1 87 ? -3.299 -3.294 15.195 1.00 93.81 87 GLN A O 1
ATOM 711 N N . HIS A 1 88 ? -3.915 -2.953 13.071 1.00 93.06 88 HIS A N 1
ATOM 712 C CA . HIS A 1 88 ? -3.927 -4.367 12.713 1.00 93.06 88 HIS A CA 1
ATOM 713 C C . HIS A 1 88 ? -2.608 -4.803 12.059 1.00 93.06 88 HIS A C 1
ATOM 715 O O . HIS A 1 88 ? -2.303 -4.444 10.921 1.00 93.06 88 HIS A O 1
ATOM 721 N N . GLU A 1 89 ? -1.852 -5.659 12.752 1.00 93.00 89 GLU A N 1
ATOM 722 C CA . GLU A 1 89 ? -0.577 -6.220 12.269 1.00 93.00 89 GLU A CA 1
ATOM 723 C C . GLU A 1 89 ? -0.701 -6.962 10.929 1.00 93.00 89 GLU A C 1
ATOM 725 O O . GLU A 1 89 ? 0.198 -6.890 10.084 1.00 93.00 89 GLU A O 1
ATOM 730 N N . ARG A 1 90 ? -1.840 -7.630 10.690 1.00 93.44 90 ARG A N 1
ATOM 731 C CA . ARG A 1 90 ? -2.113 -8.355 9.436 1.00 93.44 90 ARG A CA 1
ATOM 732 C C . ARG A 1 90 ? -1.984 -7.471 8.193 1.00 93.44 90 ARG A C 1
ATOM 734 O O . ARG A 1 90 ? -1.535 -7.950 7.156 1.00 93.44 90 ARG A O 1
ATOM 741 N N . SER A 1 91 ? -2.288 -6.180 8.315 1.00 95.31 91 SER A N 1
ATOM 742 C CA . SER A 1 91 ? -2.296 -5.222 7.207 1.00 95.31 91 SER A CA 1
ATOM 743 C C . SER A 1 91 ? -0.901 -4.697 6.870 1.00 95.31 91 SER A C 1
ATOM 745 O O . SER A 1 91 ? -0.639 -4.308 5.730 1.00 95.31 91 SER A O 1
ATOM 747 N N . LYS A 1 92 ? 0.035 -4.722 7.829 1.00 97.19 92 LYS A N 1
ATOM 748 C CA . LYS A 1 92 ? 1.361 -4.103 7.676 1.00 97.19 92 LYS A CA 1
ATOM 749 C C . LYS A 1 92 ? 2.172 -4.756 6.557 1.00 97.19 92 LYS A C 1
ATOM 751 O O . LYS A 1 92 ? 2.684 -4.073 5.671 1.00 97.19 92 LYS A O 1
ATOM 756 N N . LYS A 1 93 ? 2.268 -6.091 6.549 1.00 97.44 93 LYS A N 1
ATOM 757 C CA . LYS A 1 93 ? 3.057 -6.834 5.544 1.00 97.44 93 LYS A CA 1
ATOM 758 C C . LYS A 1 93 ? 2.507 -6.692 4.112 1.00 97.44 93 LYS A C 1
ATOM 760 O O . LYS A 1 93 ? 3.328 -6.485 3.217 1.00 97.44 93 LYS A O 1
ATOM 765 N N . PRO A 1 94 ? 1.191 -6.813 3.856 1.00 97.56 94 PRO A N 1
ATOM 766 C CA . PRO A 1 94 ? 0.609 -6.555 2.538 1.00 97.56 94 PRO A CA 1
ATOM 767 C C . PRO A 1 94 ? 0.859 -5.133 2.027 1.00 97.56 94 PRO A C 1
ATOM 769 O O . PRO A 1 94 ? 1.258 -4.972 0.876 1.00 97.56 94 PRO A O 1
ATOM 772 N N . ILE A 1 95 ? 0.710 -4.110 2.875 1.00 96.94 95 ILE A N 1
ATOM 773 C CA . ILE A 1 95 ? 0.953 -2.714 2.475 1.00 96.94 95 ILE A CA 1
ATOM 774 C C . ILE A 1 95 ? 2.429 -2.493 2.148 1.00 96.94 95 ILE A C 1
ATOM 776 O O . ILE A 1 95 ? 2.751 -1.937 1.103 1.00 96.94 95 ILE A O 1
ATOM 780 N N . LEU A 1 96 ? 3.347 -3.001 2.975 1.00 97.88 96 LEU A N 1
ATOM 781 C CA . LEU A 1 96 ? 4.779 -2.933 2.669 1.00 97.88 96 LEU A CA 1
ATOM 782 C C . LEU A 1 96 ? 5.130 -3.683 1.380 1.00 97.88 96 LEU A C 1
ATOM 784 O O . LEU A 1 96 ? 6.005 -3.243 0.635 1.00 97.88 96 LEU A O 1
ATOM 788 N N . ALA A 1 97 ? 4.450 -4.794 1.085 1.00 97.62 97 ALA A N 1
ATOM 789 C CA . ALA A 1 97 ? 4.616 -5.497 -0.181 1.00 97.62 97 ALA A CA 1
ATOM 790 C C . ALA A 1 97 ? 4.153 -4.633 -1.365 1.00 97.62 97 ALA A C 1
ATOM 792 O O . ALA A 1 97 ? 4.875 -4.554 -2.358 1.00 97.62 97 ALA A O 1
ATOM 793 N N . LEU A 1 98 ? 3.025 -3.928 -1.239 1.00 96.06 98 LEU A N 1
ATOM 794 C CA . LEU A 1 98 ? 2.561 -2.964 -2.238 1.00 96.06 98 LEU A CA 1
ATOM 795 C C . LEU A 1 98 ? 3.574 -1.824 -2.447 1.00 96.06 98 LEU A C 1
ATOM 797 O O . LEU A 1 98 ? 3.978 -1.574 -3.583 1.00 96.06 98 LEU A O 1
ATOM 801 N N . CYS A 1 99 ? 4.054 -1.186 -1.372 1.00 96.44 99 CYS A N 1
ATOM 802 C CA . CYS A 1 99 ? 5.088 -0.144 -1.440 1.00 96.44 99 CYS A CA 1
ATOM 803 C C . CYS A 1 99 ? 6.370 -0.666 -2.107 1.00 96.44 99 CYS A C 1
ATOM 805 O O . CYS A 1 99 ? 6.979 0.009 -2.942 1.00 96.44 99 CYS A O 1
ATOM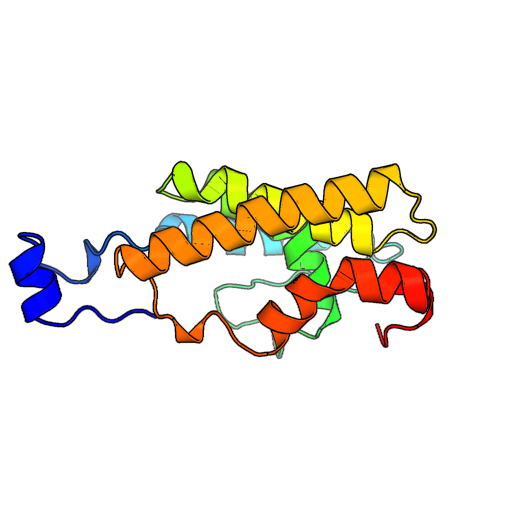 807 N N . LYS A 1 100 ? 6.768 -1.907 -1.792 1.00 96.69 100 LYS A N 1
ATOM 808 C CA . LYS A 1 100 ? 7.944 -2.539 -2.394 1.00 96.69 100 LYS A CA 1
ATOM 809 C C . LYS A 1 100 ? 7.748 -2.776 -3.888 1.00 96.69 100 LYS A C 1
ATOM 811 O O . LYS A 1 100 ? 8.642 -2.423 -4.657 1.00 96.69 100 LYS A O 1
ATOM 816 N N . ALA A 1 101 ? 6.600 -3.313 -4.304 1.00 95.56 101 ALA A N 1
ATOM 817 C CA . ALA A 1 101 ? 6.262 -3.4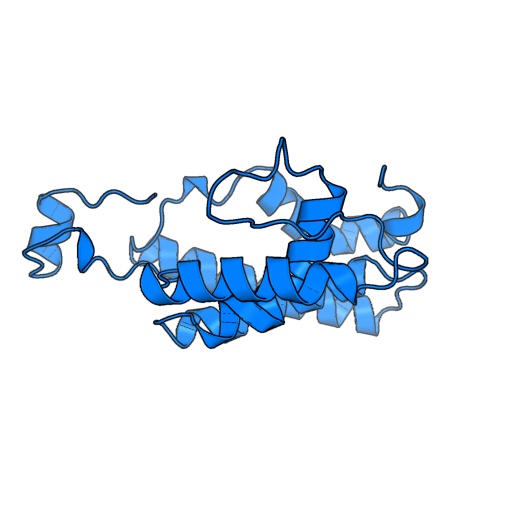69 -5.716 1.00 95.56 101 ALA A CA 1
ATOM 818 C C . ALA A 1 101 ? 6.319 -2.119 -6.443 1.00 95.56 101 ALA A C 1
ATOM 820 O O . ALA A 1 101 ? 6.993 -2.012 -7.464 1.00 95.56 101 ALA A O 1
ATOM 821 N N . ALA A 1 102 ? 5.707 -1.073 -5.875 1.00 93.31 102 ALA A N 1
ATOM 822 C CA . ALA A 1 102 ? 5.740 0.279 -6.431 1.00 93.31 102 ALA A CA 1
ATOM 823 C C . ALA A 1 102 ? 7.171 0.797 -6.630 1.00 93.31 102 ALA A C 1
ATOM 825 O O . ALA A 1 102 ? 7.505 1.278 -7.712 1.00 93.31 102 ALA A O 1
ATOM 826 N N . SER A 1 103 ? 8.048 0.623 -5.636 1.00 93.88 103 SER A N 1
ATOM 827 C CA . SER A 1 103 ? 9.447 1.061 -5.743 1.00 93.88 103 SER A CA 1
ATOM 828 C C . SER A 1 103 ? 10.210 0.360 -6.873 1.00 93.88 103 SER A C 1
ATOM 830 O O . SER A 1 103 ? 11.000 0.992 -7.571 1.00 93.88 103 SER A O 1
ATOM 832 N N . LEU A 1 104 ? 9.949 -0.933 -7.093 1.00 94.50 104 LEU A N 1
ATOM 833 C CA . LEU A 1 104 ? 10.597 -1.726 -8.140 1.00 94.50 104 LEU A CA 1
ATOM 834 C C . LEU A 1 104 ? 10.077 -1.362 -9.532 1.00 94.50 104 LEU A C 1
ATOM 836 O O . LEU A 1 104 ? 10.872 -1.224 -10.459 1.00 94.50 104 LEU A O 1
ATOM 840 N N . MET A 1 105 ? 8.765 -1.154 -9.669 1.00 92.12 105 MET A N 1
ATOM 841 C CA . MET A 1 105 ? 8.130 -0.756 -10.932 1.00 92.12 105 MET A CA 1
ATOM 842 C C . MET A 1 105 ? 8.607 0.612 -11.440 1.00 92.12 105 MET A C 1
ATOM 844 O O . MET A 1 105 ? 8.524 0.892 -12.634 1.00 92.12 105 MET A O 1
ATOM 848 N N . LEU A 1 106 ? 9.123 1.457 -10.544 1.00 89.69 106 LEU A N 1
ATOM 849 C CA . LEU A 1 106 ? 9.608 2.802 -10.855 1.00 89.69 106 LEU A CA 1
ATOM 850 C C . LEU A 1 106 ? 11.121 2.875 -11.104 1.00 89.69 106 LEU A C 1
ATOM 852 O O . LEU A 1 106 ? 11.644 3.981 -11.274 1.00 89.69 106 LEU A O 1
ATOM 856 N N . LYS A 1 107 ? 11.832 1.740 -11.140 1.00 90.94 107 LYS A N 1
ATOM 857 C CA . LYS A 1 107 ? 13.245 1.691 -11.543 1.00 90.94 107 LYS A CA 1
ATOM 858 C C . LYS A 1 107 ? 13.393 2.015 -13.033 1.00 90.94 107 LYS A C 1
ATOM 860 O O . LYS A 1 107 ? 12.534 1.688 -13.846 1.00 90.94 107 LYS A O 1
ATOM 865 N N . TRP A 1 108 ? 14.531 2.608 -13.392 1.00 89.62 108 TRP A N 1
ATOM 866 C CA . TRP A 1 108 ? 14.927 2.829 -14.791 1.00 89.62 108 TRP A CA 1
ATOM 867 C C . TRP A 1 108 ? 15.280 1.537 -15.533 1.00 89.62 108 TRP A C 1
ATOM 869 O O . TRP A 1 108 ? 15.220 1.489 -16.756 1.00 89.62 108 TRP A O 1
ATOM 879 N N . GLN A 1 109 ? 15.670 0.502 -14.789 1.00 91.00 109 GLN A N 1
ATOM 880 C CA . GLN A 1 109 ? 16.001 -0.817 -15.309 1.00 91.00 109 GLN A CA 1
ATOM 881 C C . GLN A 1 109 ? 15.385 -1.876 -14.396 1.00 91.00 109 GLN A C 1
ATOM 883 O O . GLN A 1 109 ? 15.582 -1.848 -13.175 1.00 91.00 109 GLN A O 1
ATOM 888 N N . ILE A 1 110 ? 14.643 -2.800 -14.999 1.00 92.94 110 ILE A N 1
ATOM 889 C CA . ILE A 1 110 ? 13.951 -3.897 -14.326 1.00 92.94 110 ILE A CA 1
ATOM 890 C C . ILE A 1 110 ? 14.429 -5.196 -14.969 1.00 92.94 110 ILE A C 1
ATOM 892 O O . ILE A 1 110 ? 14.317 -5.371 -16.181 1.00 92.94 110 ILE A O 1
ATOM 896 N N . ASN A 1 111 ? 14.973 -6.104 -14.162 1.00 93.06 111 ASN A N 1
ATOM 897 C CA . ASN A 1 111 ? 15.386 -7.431 -14.621 1.00 93.06 111 ASN A CA 1
ATOM 898 C C . ASN A 1 111 ? 14.350 -8.511 -14.249 1.00 93.06 111 ASN A C 1
ATOM 900 O O . ASN A 1 111 ? 13.341 -8.245 -13.594 1.00 93.06 111 ASN A O 1
ATOM 904 N N . ALA A 1 112 ? 14.600 -9.760 -14.650 1.00 93.38 112 ALA A N 1
ATOM 905 C CA . ALA A 1 112 ? 13.690 -10.876 -14.381 1.00 93.38 112 ALA A CA 1
ATOM 906 C C . ALA A 1 112 ? 13.462 -11.145 -12.878 1.00 93.38 112 ALA A C 1
ATOM 908 O O . ALA A 1 112 ? 12.354 -11.514 -12.476 1.00 93.38 112 ALA A O 1
ATOM 909 N N . ASN A 1 113 ? 14.477 -10.923 -12.036 1.00 95.81 113 ASN A N 1
ATOM 910 C CA . ASN A 1 113 ? 14.351 -11.069 -10.584 1.00 95.81 113 ASN A CA 1
ATOM 911 C C . ASN A 1 113 ? 13.475 -9.962 -9.988 1.00 95.81 113 ASN A C 1
ATOM 913 O O . ASN A 1 113 ? 12.641 -10.243 -9.127 1.00 95.81 113 ASN A O 1
ATOM 917 N N . ASP A 1 114 ? 13.621 -8.724 -10.472 1.00 95.38 114 ASP A N 1
ATOM 918 C CA . ASP A 1 114 ? 12.752 -7.608 -10.089 1.00 95.38 114 ASP A CA 1
ATOM 919 C C . ASP A 1 114 ? 11.292 -7.906 -10.467 1.00 95.38 114 ASP A C 1
ATOM 921 O O . ASP A 1 114 ? 10.408 -7.747 -9.630 1.00 95.38 114 ASP A O 1
ATOM 925 N N . LEU A 1 115 ? 11.034 -8.400 -11.687 1.00 95.25 115 LEU A N 1
ATOM 926 C CA . LEU A 1 115 ? 9.685 -8.783 -12.135 1.00 95.25 115 LEU A CA 1
ATOM 927 C C . LEU A 1 115 ? 9.070 -9.866 -11.248 1.00 95.25 115 LEU A C 1
ATOM 929 O O . LEU A 1 115 ? 7.940 -9.718 -10.788 1.00 95.25 115 LEU A O 1
ATOM 933 N N . SER A 1 116 ? 9.834 -10.919 -10.959 1.00 96.19 116 SER A N 1
ATOM 934 C CA . SER A 1 116 ? 9.385 -12.016 -10.094 1.00 96.19 116 SER A CA 1
ATOM 935 C C . SER A 1 116 ? 9.075 -11.522 -8.675 1.00 96.19 116 SER A C 1
ATOM 937 O O . SER A 1 116 ? 8.125 -11.968 -8.027 1.00 96.19 116 SER A O 1
ATOM 939 N N . LEU A 1 117 ? 9.863 -10.562 -8.178 1.00 96.88 117 LEU A N 1
ATOM 940 C CA . LEU A 1 117 ? 9.633 -9.937 -6.882 1.00 96.88 117 LEU A CA 1
ATOM 941 C C . LEU A 1 117 ? 8.384 -9.045 -6.886 1.00 96.88 117 LEU A C 1
ATOM 943 O O . LEU A 1 117 ? 7.614 -9.109 -5.928 1.00 96.88 117 LEU A O 1
ATOM 947 N N . ILE A 1 118 ? 8.160 -8.262 -7.948 1.00 96.19 118 ILE A N 1
ATOM 948 C CA . ILE A 1 118 ? 6.943 -7.457 -8.132 1.00 96.19 118 ILE A CA 1
ATOM 949 C C . ILE A 1 118 ? 5.712 -8.368 -8.100 1.00 96.19 118 ILE A C 1
ATOM 951 O O . ILE A 1 118 ? 4.802 -8.114 -7.315 1.00 96.19 118 ILE A O 1
ATOM 955 N N . GLU A 1 119 ? 5.706 -9.463 -8.865 1.00 96.12 119 GLU A N 1
ATOM 956 C CA . GLU A 1 119 ? 4.586 -10.418 -8.908 1.00 96.12 119 GLU A CA 1
ATOM 957 C C . GLU A 1 119 ? 4.284 -11.003 -7.531 1.00 96.12 119 GLU A C 1
ATOM 959 O O . GLU A 1 119 ? 3.134 -11.008 -7.093 1.00 96.12 119 GLU A O 1
ATOM 964 N N . ARG A 1 120 ? 5.316 -11.432 -6.797 1.00 97.12 120 ARG A N 1
ATOM 965 C CA . ARG A 1 120 ? 5.152 -11.970 -5.441 1.00 97.12 120 ARG A CA 1
ATOM 966 C C . ARG A 1 120 ? 4.605 -10.928 -4.463 1.00 97.12 120 ARG A C 1
ATOM 968 O O . ARG A 1 120 ? 3.763 -11.251 -3.626 1.00 97.12 120 ARG A O 1
ATOM 975 N N . CYS A 1 121 ? 5.090 -9.693 -4.546 1.00 97.56 121 CYS A N 1
ATOM 976 C CA . CYS A 1 121 ? 4.629 -8.591 -3.708 1.00 97.56 121 CYS A CA 1
ATOM 977 C C . CYS A 1 121 ? 3.167 -8.226 -3.996 1.00 97.56 121 CYS A C 1
ATOM 979 O O . CYS A 1 121 ? 2.373 -8.108 -3.063 1.00 97.56 121 CYS A O 1
ATOM 981 N N . LEU A 1 122 ? 2.800 -8.107 -5.273 1.00 95.88 122 LEU A N 1
ATOM 982 C CA . LEU A 1 122 ? 1.432 -7.809 -5.688 1.00 95.88 122 LEU A CA 1
ATOM 983 C C . LEU A 1 122 ? 0.480 -8.951 -5.356 1.00 95.88 122 LEU A C 1
ATOM 985 O O . LEU A 1 122 ? -0.606 -8.696 -4.848 1.00 95.88 122 LEU A O 1
ATOM 989 N N . LYS A 1 123 ? 0.898 -10.206 -5.543 1.00 95.62 123 LYS A N 1
ATOM 990 C CA . LYS A 1 123 ? 0.114 -11.364 -5.108 1.00 95.62 123 LYS A CA 1
ATOM 991 C C . LYS A 1 123 ? -0.215 -11.284 -3.618 1.00 95.62 123 LYS A C 1
ATOM 993 O O . LYS A 1 123 ? -1.372 -11.433 -3.255 1.00 95.62 123 LYS A O 1
ATOM 998 N N . LYS A 1 124 ? 0.767 -10.962 -2.771 1.00 97.12 124 LYS A N 1
ATOM 999 C CA . LYS A 1 124 ? 0.551 -10.802 -1.325 1.00 97.12 124 LYS A CA 1
ATOM 1000 C C . LYS A 1 124 ? -0.470 -9.711 -0.993 1.00 97.12 124 LYS A C 1
ATOM 1002 O O . LYS A 1 124 ? -1.267 -9.881 -0.079 1.00 97.12 124 LYS A O 1
ATOM 1007 N N . TRP A 1 125 ? -0.432 -8.601 -1.726 1.00 95.69 125 TRP A N 1
ATOM 1008 C CA . TRP A 1 125 ? -1.405 -7.520 -1.593 1.00 95.69 125 TRP A CA 1
ATOM 1009 C C . TRP A 1 125 ? -2.813 -7.957 -2.021 1.00 95.69 125 TRP A C 1
ATOM 1011 O O . TRP A 1 125 ? -3.772 -7.746 -1.286 1.00 95.69 125 TRP A O 1
ATOM 1021 N N . PHE A 1 126 ? -2.942 -8.605 -3.180 1.00 94.69 126 PHE A N 1
ATOM 1022 C CA . PHE A 1 126 ? -4.239 -9.035 -3.701 1.00 94.69 126 PHE A CA 1
ATOM 1023 C C . PHE A 1 126 ? -4.864 -10.179 -2.905 1.00 94.69 126 PHE A C 1
ATOM 1025 O O . PHE A 1 126 ? -6.076 -10.170 -2.717 1.00 94.69 126 PHE A O 1
ATOM 1032 N N . ASP A 1 127 ? -4.068 -11.141 -2.437 1.00 95.38 127 ASP A N 1
ATOM 1033 C CA . ASP A 1 127 ? -4.554 -12.228 -1.583 1.00 95.38 127 ASP A CA 1
ATOM 1034 C C . ASP A 1 127 ? -5.133 -11.655 -0.280 1.00 95.38 127 ASP A C 1
ATOM 1036 O O . ASP A 1 127 ? -6.246 -12.002 0.097 1.00 95.38 127 ASP A O 1
ATOM 1040 N N . PHE A 1 128 ? -4.438 -10.689 0.332 1.00 95.94 128 PHE A N 1
ATOM 1041 C CA . PHE A 1 128 ? -4.937 -9.968 1.503 1.00 95.94 128 PHE A CA 1
ATOM 1042 C C . PHE A 1 128 ? -6.249 -9.227 1.220 1.00 95.94 128 PHE A C 1
ATOM 1044 O O . PHE A 1 128 ? -7.200 -9.359 1.980 1.00 95.94 128 PHE A O 1
ATOM 1051 N N . LEU A 1 129 ? -6.343 -8.473 0.118 1.00 93.94 129 LEU A N 1
ATOM 1052 C CA . LEU A 1 129 ? -7.588 -7.772 -0.214 1.00 93.94 129 LEU A CA 1
ATOM 1053 C C . LEU A 1 129 ? -8.762 -8.735 -0.413 1.00 93.94 129 LEU A C 1
ATOM 1055 O O . LEU A 1 129 ? -9.866 -8.423 0.019 1.00 93.94 129 LEU A O 1
ATOM 1059 N N . LYS A 1 130 ? -8.536 -9.885 -1.056 1.00 93.31 130 LYS A N 1
ATOM 1060 C CA . LYS A 1 130 ? -9.575 -10.908 -1.230 1.00 93.31 130 LYS A CA 1
ATOM 1061 C C . LYS A 1 130 ? -10.049 -11.447 0.112 1.00 93.31 130 LYS A C 1
ATOM 1063 O O . LYS A 1 130 ? -11.249 -11.455 0.347 1.00 93.31 130 LYS A O 1
ATOM 1068 N N . GLU A 1 131 ? -9.122 -11.797 0.997 1.00 94.94 131 GLU A N 1
ATOM 1069 C CA . GLU A 1 131 ? -9.439 -12.272 2.345 1.00 94.94 131 GLU A CA 1
ATOM 1070 C C . GLU A 1 131 ? -10.223 -11.218 3.149 1.00 94.94 131 GLU A C 1
ATOM 1072 O O . GLU A 1 131 ? -11.225 -11.531 3.786 1.00 94.94 131 GLU A O 1
ATOM 1077 N N . GLU A 1 132 ? -9.829 -9.943 3.097 1.00 93.62 132 GLU A N 1
ATOM 1078 C CA . GLU A 1 132 ? -10.552 -8.868 3.791 1.00 93.62 132 GLU A CA 1
ATOM 1079 C C . GLU A 1 132 ? -11.942 -8.592 3.185 1.00 93.62 132 GLU A C 1
ATOM 1081 O O . GLU A 1 132 ? -12.845 -8.175 3.909 1.00 93.62 132 GLU A O 1
ATOM 1086 N N . ILE A 1 133 ? -12.138 -8.836 1.883 1.00 91.38 133 ILE A N 1
ATOM 1087 C CA . ILE A 1 133 ? -13.450 -8.757 1.218 1.00 91.38 133 ILE A CA 1
ATOM 1088 C C . ILE A 1 133 ? -14.335 -9.944 1.612 1.00 91.38 133 ILE A C 1
ATOM 1090 O O . ILE A 1 133 ? -15.498 -9.744 1.949 1.00 91.38 133 ILE A O 1
ATOM 1094 N N . GLU A 1 134 ? -13.799 -11.166 1.579 1.00 91.75 134 GLU A N 1
ATOM 1095 C CA . GLU A 1 134 ? -14.510 -12.392 1.971 1.00 91.75 134 GLU A CA 1
ATOM 1096 C C . GLU A 1 134 ? -14.968 -12.316 3.429 1.00 91.75 134 GLU A C 1
ATOM 1098 O O . GLU A 1 134 ? -16.099 -12.665 3.753 1.00 91.75 134 GLU A O 1
ATOM 1103 N N . ASN A 1 135 ? -14.128 -11.743 4.292 1.00 90.06 135 ASN A N 1
ATOM 1104 C CA . ASN A 1 135 ? -14.465 -11.466 5.680 1.00 90.06 135 ASN A CA 1
ATOM 1105 C C . ASN A 1 135 ? -15.334 -10.205 5.867 1.00 90.06 135 ASN A C 1
ATOM 1107 O O . ASN A 1 135 ? -15.510 -9.764 6.997 1.00 90.06 135 ASN A O 1
ATOM 1111 N N . LYS A 1 136 ? -15.854 -9.575 4.808 1.00 88.50 136 LYS A N 1
ATOM 1112 C CA . LYS A 1 136 ? -16.643 -8.325 4.853 1.00 88.50 136 LYS A CA 1
ATOM 1113 C C . LYS A 1 136 ? -15.944 -7.116 5.510 1.00 88.50 136 LYS A C 1
ATOM 1115 O O . LYS A 1 136 ? -16.569 -6.084 5.714 1.00 88.50 136 LYS A O 1
ATOM 1120 N N . HIS A 1 137 ? -14.650 -7.158 5.823 1.00 89.12 137 HIS A N 1
ATOM 1121 C CA . HIS A 1 137 ? -13.971 -6.038 6.489 1.00 89.12 137 HIS A CA 1
ATOM 1122 C C . HIS A 1 137 ? -13.828 -4.801 5.587 1.00 89.12 137 HIS A C 1
ATOM 1124 O O . HIS A 1 137 ? -13.711 -3.675 6.083 1.00 89.12 137 HIS A O 1
ATOM 1130 N N . ILE A 1 138 ? -13.837 -4.997 4.265 1.00 89.56 138 ILE A N 1
ATOM 1131 C CA . ILE A 1 138 ? -13.792 -3.936 3.254 1.00 89.56 138 ILE A CA 1
ATOM 1132 C C . ILE A 1 138 ? -14.783 -4.210 2.116 1.00 89.56 138 ILE A C 1
ATOM 1134 O O . ILE A 1 138 ? -15.105 -5.352 1.805 1.00 89.56 138 ILE A O 1
ATOM 1138 N N . ILE A 1 139 ? -15.235 -3.147 1.443 1.00 86.25 139 ILE A N 1
ATOM 1139 C CA . ILE A 1 139 ? -16.129 -3.265 0.282 1.00 86.25 139 ILE A CA 1
ATOM 1140 C C . ILE A 1 139 ? -15.386 -3.809 -0.955 1.00 86.25 139 ILE A C 1
ATOM 1142 O O . ILE A 1 139 ? -14.289 -3.329 -1.262 1.00 86.25 139 ILE A O 1
ATOM 1146 N N . PRO A 1 140 ? -16.012 -4.690 -1.762 1.00 84.62 140 PRO A N 1
ATOM 1147 C CA . PRO A 1 140 ? -15.431 -5.188 -3.013 1.00 84.62 140 PRO A CA 1
ATOM 1148 C C . PRO A 1 140 ? -15.082 -4.090 -4.026 1.00 84.62 140 PRO A C 1
ATOM 1150 O O . PRO A 1 140 ? -14.189 -4.259 -4.854 1.00 84.62 140 PRO A O 1
ATOM 1153 N N . SER A 1 141 ? -15.749 -2.932 -3.952 1.00 83.69 141 SER A N 1
ATOM 1154 C CA . SER A 1 141 ? -15.539 -1.799 -4.866 1.00 83.69 141 SER A CA 1
ATOM 1155 C C . SER A 1 141 ? -14.154 -1.147 -4.758 1.00 83.69 141 SER A C 1
ATOM 1157 O O . SER A 1 141 ? -13.833 -0.262 -5.555 1.00 83.69 141 SER A O 1
ATOM 1159 N N . ILE A 1 142 ? -13.314 -1.593 -3.815 1.00 80.62 142 ILE A N 1
ATOM 1160 C CA . ILE A 1 142 ? -11.879 -1.291 -3.795 1.00 80.62 142 ILE A CA 1
ATOM 1161 C C . ILE A 1 142 ? -11.147 -1.886 -5.012 1.00 80.62 142 ILE A C 1
ATOM 1163 O O . ILE A 1 142 ? -10.180 -1.295 -5.493 1.00 80.62 142 ILE A O 1
ATOM 1167 N N . MET A 1 143 ? -11.641 -2.996 -5.575 1.00 79.75 143 MET A N 1
ATOM 1168 C CA . MET A 1 143 ? -11.096 -3.677 -6.757 1.00 79.75 143 MET A CA 1
ATOM 1169 C C . MET A 1 143 ? -11.509 -2.979 -8.063 1.00 79.75 143 MET A C 1
ATOM 1171 O O . MET A 1 143 ? -12.134 -3.557 -8.949 1.00 79.75 143 MET A O 1
ATOM 1175 N N . ARG A 1 144 ? -11.168 -1.694 -8.179 1.00 82.44 144 ARG A N 1
ATOM 1176 C CA . ARG A 1 144 ? -11.436 -0.865 -9.366 1.00 82.44 144 ARG A CA 1
ATOM 1177 C C . ARG A 1 144 ? -10.552 -1.262 -10.559 1.00 82.44 144 ARG A C 1
ATOM 1179 O O . ARG A 1 144 ? -9.530 -1.920 -10.357 1.00 82.44 144 ARG A O 1
ATOM 1186 N N . PRO A 1 145 ? -10.844 -0.779 -11.785 1.00 78.62 145 PRO A N 1
ATOM 1187 C CA . PRO A 1 145 ? -10.001 -1.026 -12.958 1.00 78.62 145 PRO A CA 1
ATOM 1188 C C . PRO A 1 145 ? -8.510 -0.726 -12.748 1.00 78.62 145 PRO A C 1
ATOM 1190 O O . PRO A 1 145 ? -7.673 -1.466 -13.247 1.00 78.62 145 PRO A O 1
ATOM 1193 N N . ASN A 1 146 ? -8.154 0.278 -11.938 1.00 79.50 146 ASN A N 1
ATOM 1194 C CA . ASN A 1 146 ? -6.751 0.564 -11.603 1.00 79.50 146 ASN A CA 1
ATOM 1195 C C . ASN A 1 146 ? -6.080 -0.582 -10.820 1.00 79.50 146 ASN A C 1
ATOM 1197 O O . ASN A 1 146 ? -4.924 -0.907 -11.080 1.00 79.50 146 ASN A O 1
ATOM 1201 N N . MET A 1 147 ? -6.803 -1.231 -9.900 1.00 82.88 147 MET A N 1
ATOM 1202 C CA . MET A 1 147 ? -6.315 -2.425 -9.196 1.00 82.88 147 MET A CA 1
ATOM 1203 C C . MET A 1 147 ? -6.208 -3.621 -10.145 1.00 82.88 147 MET A C 1
ATOM 1205 O O . MET A 1 147 ? -5.265 -4.401 -10.050 1.00 82.88 147 MET A O 1
ATOM 1209 N N . HIS A 1 148 ? -7.135 -3.745 -11.099 1.00 81.12 148 HIS A N 1
ATOM 1210 C CA . HIS A 1 148 ? -7.047 -4.763 -12.145 1.00 81.12 148 HIS A CA 1
ATOM 1211 C C . HIS A 1 148 ? -5.842 -4.534 -13.070 1.00 81.12 148 HIS A C 1
ATOM 1213 O O . HIS A 1 148 ? -5.125 -5.474 -13.393 1.00 81.12 148 HIS A O 1
ATOM 1219 N N . LEU A 1 149 ? -5.558 -3.287 -13.452 1.00 84.00 149 LEU A N 1
ATOM 1220 C CA . LEU A 1 149 ? -4.388 -2.946 -14.260 1.00 84.00 149 LEU A CA 1
ATOM 1221 C C . LEU A 1 149 ? -3.084 -3.270 -13.522 1.00 84.00 149 LEU A C 1
ATOM 1223 O O . LEU A 1 149 ? -2.147 -3.795 -14.120 1.00 84.00 149 LEU A O 1
ATOM 1227 N N . LEU A 1 150 ? -3.049 -3.017 -12.211 1.00 87.44 150 LEU A N 1
ATOM 1228 C CA . LEU A 1 150 ? -1.913 -3.360 -11.364 1.00 87.44 150 LEU A CA 1
ATOM 1229 C C . LEU A 1 150 ? -1.631 -4.872 -11.362 1.00 87.44 150 LEU A C 1
ATOM 1231 O O . LEU A 1 150 ? -0.472 -5.268 -11.326 1.00 87.44 150 LEU A O 1
ATOM 1235 N N . TYR A 1 151 ? -2.658 -5.718 -11.473 1.00 85.38 151 TYR A N 1
ATOM 1236 C CA . TYR A 1 151 ? -2.484 -7.169 -11.610 1.00 85.38 151 TYR A CA 1
ATOM 1237 C C . TYR A 1 151 ? -1.703 -7.556 -12.879 1.00 85.38 151 TYR A C 1
ATOM 1239 O O . TYR A 1 151 ? -0.918 -8.500 -12.860 1.00 85.38 151 TYR A O 1
ATOM 1247 N N . HIS A 1 152 ? -1.858 -6.789 -13.962 1.00 89.50 152 HIS A N 1
ATOM 1248 C CA . HIS A 1 152 ? -1.211 -7.038 -15.258 1.00 89.50 152 HIS A CA 1
ATOM 1249 C C . HIS A 1 152 ? 0.088 -6.255 -15.464 1.00 89.50 152 HIS A C 1
ATOM 1251 O O . HIS A 1 152 ? 0.677 -6.282 -16.546 1.00 89.50 152 HIS A O 1
ATOM 1257 N N . VAL A 1 153 ? 0.565 -5.543 -14.444 1.00 91.12 153 VAL A N 1
ATOM 1258 C CA . VAL A 1 153 ? 1.664 -4.588 -14.607 1.00 91.12 153 VAL A CA 1
ATOM 1259 C C . VAL A 1 153 ? 2.981 -5.243 -15.023 1.00 91.12 153 VAL A C 1
ATOM 1261 O O . VAL A 1 153 ? 3.738 -4.663 -15.794 1.00 91.12 153 VAL A O 1
ATOM 1264 N N . THR A 1 154 ? 3.263 -6.473 -14.587 1.00 91.62 154 THR A N 1
ATOM 1265 C CA . THR A 1 154 ? 4.491 -7.172 -14.997 1.00 91.62 154 THR A CA 1
ATOM 1266 C C . THR A 1 154 ? 4.427 -7.642 -16.441 1.00 91.62 154 THR A C 1
ATOM 1268 O O . THR A 1 154 ? 5.441 -7.602 -17.134 1.00 91.62 154 THR A O 1
ATOM 1271 N N . TYR A 1 155 ? 3.246 -8.020 -16.934 1.00 92.00 155 TYR A N 1
ATOM 1272 C CA . TYR A 1 155 ? 3.025 -8.287 -18.355 1.00 92.00 155 TYR A CA 1
ATOM 1273 C C . TYR A 1 155 ? 3.228 -7.020 -19.198 1.00 92.00 155 TYR A C 1
ATOM 1275 O O . TYR A 1 155 ? 3.921 -7.050 -20.217 1.00 92.00 155 TYR A O 1
ATOM 1283 N N . ILE A 1 156 ? 2.696 -5.892 -18.723 1.00 91.38 156 ILE A N 1
ATOM 1284 C CA . ILE A 1 156 ? 2.909 -4.575 -19.328 1.00 91.38 156 ILE A CA 1
ATOM 1285 C C . ILE A 1 156 ? 4.404 -4.241 -19.388 1.00 91.38 156 ILE A C 1
ATOM 1287 O O . ILE A 1 156 ? 4.898 -3.889 -20.456 1.00 91.38 156 ILE A O 1
ATOM 1291 N N . ILE A 1 157 ? 5.139 -4.413 -18.285 1.00 91.88 157 ILE A N 1
ATOM 1292 C CA . ILE A 1 157 ? 6.576 -4.111 -18.237 1.00 91.88 157 ILE A CA 1
ATOM 1293 C C . ILE A 1 157 ? 7.371 -5.011 -19.192 1.00 91.88 157 ILE A C 1
ATOM 1295 O O . ILE A 1 157 ? 8.277 -4.539 -19.874 1.00 91.88 157 ILE A O 1
ATOM 1299 N N . ARG A 1 158 ? 7.020 -6.299 -19.292 1.00 91.38 158 ARG A N 1
ATOM 1300 C CA . ARG A 1 158 ? 7.649 -7.223 -20.255 1.00 91.38 158 ARG A CA 1
ATOM 1301 C C . ARG A 1 158 ? 7.428 -6.795 -21.706 1.00 91.38 158 ARG A C 1
ATOM 1303 O O . ARG A 1 158 ? 8.306 -7.010 -22.531 1.00 91.38 158 ARG A O 1
ATOM 1310 N N . SER A 1 159 ? 6.269 -6.211 -22.001 1.00 90.38 159 SER A N 1
ATOM 1311 C CA . SER A 1 159 ? 5.864 -5.870 -23.368 1.00 90.38 159 SER A CA 1
ATOM 1312 C C . SER A 1 159 ? 6.340 -4.483 -23.803 1.00 90.38 159 SER A C 1
ATOM 1314 O O . SER A 1 159 ? 6.727 -4.300 -24.952 1.00 90.38 159 SER A O 1
ATOM 1316 N N . MET A 1 160 ? 6.300 -3.503 -22.897 1.00 89.00 160 MET A N 1
ATOM 1317 C CA . MET A 1 160 ? 6.529 -2.083 -23.206 1.00 89.00 160 MET A CA 1
ATOM 1318 C C . MET A 1 160 ? 7.803 -1.510 -22.566 1.00 89.00 160 MET A C 1
ATOM 1320 O O . MET A 1 160 ? 8.189 -0.384 -22.867 1.00 89.00 160 MET A O 1
ATOM 1324 N N . GLY A 1 161 ? 8.478 -2.266 -21.696 1.00 87.06 161 GLY A N 1
ATOM 1325 C CA . GLY A 1 161 ? 9.654 -1.811 -20.954 1.00 87.06 161 GLY A CA 1
ATOM 1326 C C . GLY A 1 161 ? 9.315 -1.232 -19.577 1.00 87.06 161 GLY A C 1
ATOM 1327 O O . GLY A 1 161 ? 8.244 -1.461 -19.021 1.00 87.06 161 GLY A O 1
ATOM 1328 N N . CYS A 1 162 ? 10.245 -0.494 -18.971 1.00 87.56 162 CYS A N 1
ATOM 1329 C CA . CYS A 1 162 ? 10.040 0.055 -17.627 1.00 87.56 162 CYS A CA 1
ATOM 1330 C C . CYS A 1 162 ? 8.937 1.123 -17.635 1.00 87.56 162 CYS A C 1
ATOM 1332 O O . CYS A 1 162 ? 8.948 2.001 -18.494 1.00 87.56 162 CYS A O 1
ATOM 1334 N N . LEU A 1 163 ? 8.040 1.118 -16.637 1.00 87.56 163 LEU A N 1
ATOM 1335 C CA . LEU A 1 163 ? 6.938 2.094 -16.567 1.00 87.56 163 LEU A CA 1
ATOM 1336 C C . LEU A 1 163 ? 7.444 3.536 -16.615 1.00 87.56 163 LEU A C 1
ATOM 1338 O O . LEU A 1 163 ? 6.832 4.393 -17.241 1.00 87.56 163 LEU A O 1
ATOM 1342 N N . ARG A 1 164 ? 8.596 3.803 -15.990 1.00 83.62 164 ARG A N 1
ATOM 1343 C CA . ARG A 1 164 ? 9.212 5.134 -15.974 1.00 83.62 164 ARG A CA 1
ATOM 1344 C C . ARG A 1 164 ? 9.562 5.659 -17.377 1.00 83.62 164 ARG A C 1
ATOM 1346 O O . ARG A 1 164 ? 9.675 6.864 -17.546 1.00 83.62 164 ARG A O 1
ATOM 1353 N N . SER A 1 165 ? 9.723 4.786 -18.369 1.00 79.69 165 SER A N 1
ATOM 1354 C CA . SER A 1 165 ? 10.113 5.166 -19.729 1.00 79.69 165 SER A CA 1
ATOM 1355 C C . SER A 1 165 ? 8.948 5.647 -20.600 1.00 79.69 165 SER A C 1
ATOM 1357 O O . SER A 1 165 ? 9.198 6.331 -21.586 1.00 79.69 165 SER A O 1
ATOM 1359 N N . PHE A 1 166 ? 7.701 5.294 -20.273 1.00 76.31 166 PHE A N 1
ATOM 1360 C CA . PHE A 1 166 ? 6.531 5.626 -21.106 1.00 76.31 166 PHE A CA 1
ATOM 1361 C C . PHE A 1 166 ? 5.291 6.074 -20.317 1.00 76.31 166 PHE A C 1
ATOM 1363 O O . PHE A 1 166 ? 4.288 6.459 -20.915 1.00 76.31 166 PHE A O 1
ATOM 1370 N N . SER A 1 167 ? 5.325 6.026 -18.985 1.00 74.19 167 SER A N 1
ATOM 1371 C CA . SER A 1 167 ? 4.277 6.602 -18.144 1.00 74.19 167 SER A CA 1
ATOM 1372 C C . SER A 1 167 ? 4.349 8.124 -18.200 1.00 74.19 167 SER A C 1
ATOM 1374 O O . SER A 1 167 ? 5.421 8.698 -18.025 1.00 74.19 167 SER A O 1
ATOM 1376 N N . ALA A 1 168 ? 3.197 8.778 -18.356 1.00 55.69 168 ALA A N 1
ATOM 1377 C CA . ALA A 1 168 ? 3.067 10.209 -18.112 1.00 55.69 168 ALA A CA 1
ATOM 1378 C C . ALA A 1 168 ? 3.167 10.449 -16.598 1.00 55.69 168 ALA A C 1
ATOM 1380 O O . ALA A 1 168 ? 2.182 10.292 -15.875 1.00 55.69 168 ALA A O 1
ATOM 1381 N N . ARG A 1 169 ? 4.385 10.697 -16.114 1.00 56.59 169 ARG A N 1
ATOM 1382 C CA . ARG A 1 169 ? 4.644 11.159 -14.751 1.00 56.59 169 ARG A CA 1
ATOM 1383 C C . ARG A 1 169 ? 4.716 12.680 -14.747 1.00 56.59 169 ARG A C 1
ATOM 1385 O O . ARG A 1 169 ? 5.283 13.224 -15.719 1.00 56.59 169 ARG A O 1
#

Secondary structure (DSSP, 8-state):
-----HHHHHTTT-S-GGGS--TT---HHHHHHHHHHHHHHGGGS-TTT--S----SSSS-SS---HHHHHHIIIIIIIIIIHHH-S-HHHHHHHHHHHHHHHHHTSS---HHHHHHHHHHHHHHHHHHHHHHHTTSS-GGGS-HHHHHHHTHHHHHHHH--HHHHS--

pLDDT: mean 86.44, std 10.1, range [54.72, 97.88]

Organism: NCBI:txid35722

Radius of gyration: 17.82 Å; chains: 1; bounding box: 44×35×43 Å